Protein AF-A0A1V3QN00-F1 (afdb_monomer_lite)

Radius of gyration: 20.45 Å; chains: 1; bounding box: 54×40×55 Å

Foldseek 3Di:
DDPVVVVVVVVVVLVVLQVVLVVQQVPDPPHDPPDDPLVSTDPSSNLSVVLVVLVVVLVVLVVLLVVLVVQLVDPDDPVVCVVVVHDPVNSNVVSLLVNLVSLVVNLLSLLVSLCSVLVVVDDSVRSDLVNQCPDPSCVPPVSNVVSVVSCVVCVVSPVQNVCCVVPVDRDD

Secondary structure (DSSP, 8-state):
--HHHHHHHHHHHHHHHHHHHHHHHHT-TT--TTS--GGGS-HHHHHHHHHHHHHHHHHHHHHHHHHHHHHHHSPPPHHHHHTTT--HHHHHHHHHHHHHHHHHHHHHHHHHHHHHHTT----GGG--HHHHHT-GGGTT-HHHHHHHHHHHHTHHHHHHHHHHHHH-----

Structure (mmCIF, N/CA/C/O backbone):
data_AF-A0A1V3QN00-F1
#
_entry.id   AF-A0A1V3QN00-F1
#
loop_
_atom_site.group_PDB
_atom_site.id
_atom_site.type_symbol
_atom_site.label_atom_id
_atom_site.label_alt_id
_atom_site.label_comp_id
_atom_site.label_asym_id
_atom_site.label_entity_id
_atom_site.label_seq_id
_atom_site.pdbx_PDB_ins_code
_atom_site.Cartn_x
_atom_site.Cartn_y
_atom_site.Cartn_z
_atom_site.occupancy
_atom_site.B_iso_or_equiv
_atom_site.auth_seq_id
_atom_site.auth_comp_id
_atom_site.auth_asym_id
_atom_site.auth_atom_id
_atom_site.pdbx_PDB_model_num
ATOM 1 N N . MET A 1 1 ? -21.275 21.924 -1.372 1.00 59.78 1 MET A N 1
ATOM 2 C CA . MET A 1 1 ? -19.866 21.773 -0.981 1.00 59.78 1 MET A CA 1
ATOM 3 C C . MET A 1 1 ? -19.157 21.133 -2.147 1.00 59.78 1 MET A C 1
ATOM 5 O O . MET A 1 1 ? -19.589 20.068 -2.587 1.00 59.78 1 MET A O 1
ATOM 9 N N . GLU A 1 2 ? -18.177 21.824 -2.714 1.00 77.56 2 GLU A N 1
ATOM 10 C CA . GLU A 1 2 ? -17.370 21.257 -3.794 1.00 77.56 2 GLU A CA 1
ATOM 11 C C . GLU A 1 2 ? -16.546 20.072 -3.263 1.00 77.56 2 GLU A C 1
ATOM 13 O O . GLU A 1 2 ? -16.223 20.004 -2.076 1.00 77.56 2 GLU A O 1
ATOM 18 N N . ILE A 1 3 ? -16.205 19.114 -4.131 1.00 73.88 3 ILE A N 1
ATOM 19 C CA . ILE A 1 3 ? -15.421 17.920 -3.750 1.00 73.88 3 ILE A CA 1
ATOM 20 C C . ILE A 1 3 ? -14.089 18.322 -3.092 1.00 73.88 3 ILE A C 1
ATOM 22 O O . ILE A 1 3 ? -13.613 17.644 -2.182 1.00 73.88 3 ILE A O 1
ATOM 26 N N . THR A 1 4 ? -13.509 19.442 -3.523 1.00 78.25 4 THR A N 1
ATOM 27 C CA . THR A 1 4 ? -12.276 20.006 -2.965 1.00 78.25 4 THR A CA 1
ATOM 28 C C . THR A 1 4 ? -12.462 20.462 -1.516 1.00 78.25 4 THR A C 1
ATOM 30 O O . THR A 1 4 ? -11.703 20.032 -0.653 1.00 78.25 4 THR A O 1
ATOM 33 N N . GLU A 1 5 ? -13.511 21.236 -1.225 1.00 79.50 5 GLU A N 1
ATOM 34 C CA . GLU A 1 5 ? -13.824 21.715 0.132 1.00 79.50 5 GLU A CA 1
ATOM 35 C C . GLU A 1 5 ? -14.110 20.550 1.091 1.00 79.50 5 GLU A C 1
ATOM 37 O O . GLU A 1 5 ? -13.610 20.521 2.216 1.00 79.50 5 GLU A O 1
ATOM 42 N N . LEU A 1 6 ? -14.860 19.543 0.622 1.00 77.44 6 LEU A N 1
ATOM 43 C CA . LEU A 1 6 ? -15.129 18.328 1.394 1.00 77.44 6 LEU A CA 1
ATOM 44 C C . LEU A 1 6 ? -13.828 17.592 1.745 1.00 77.44 6 LEU A C 1
ATOM 46 O O . LEU A 1 6 ? -13.647 17.152 2.880 1.00 77.44 6 LEU A O 1
ATOM 50 N N . ASN A 1 7 ? -12.917 17.454 0.779 1.00 80.81 7 ASN A N 1
ATOM 51 C CA . ASN A 1 7 ? -11.635 16.788 0.994 1.00 80.81 7 ASN A CA 1
ATOM 52 C C . ASN A 1 7 ? -10.748 17.549 1.983 1.00 80.81 7 ASN A C 1
ATOM 54 O O . ASN A 1 7 ? -10.110 16.925 2.831 1.00 80.81 7 ASN A O 1
ATOM 58 N N . GLU A 1 8 ? -10.704 18.877 1.903 1.00 86.81 8 GLU A N 1
ATOM 59 C CA . GLU A 1 8 ? -9.958 19.706 2.854 1.00 86.81 8 GLU A CA 1
ATOM 60 C C . GLU A 1 8 ? -10.504 19.562 4.276 1.00 86.81 8 GLU A C 1
ATOM 62 O O . GLU A 1 8 ? -9.734 19.359 5.220 1.00 86.81 8 GLU A O 1
ATOM 67 N N . GLU A 1 9 ? -11.829 19.580 4.436 1.00 88.75 9 GLU A N 1
ATOM 68 C CA . GLU A 1 9 ? -12.462 19.410 5.741 1.00 88.75 9 GLU A CA 1
ATOM 69 C C . GLU A 1 9 ? -12.196 18.018 6.335 1.00 88.75 9 GLU A C 1
ATOM 71 O O . GLU A 1 9 ? -11.866 17.899 7.520 1.00 88.75 9 GLU A O 1
ATOM 76 N N . LEU A 1 10 ? -12.311 16.964 5.519 1.00 83.69 10 LEU A N 1
ATOM 77 C CA . LEU A 1 10 ? -12.027 15.589 5.932 1.00 83.69 10 LEU A CA 1
ATOM 78 C C . LEU A 1 10 ? -10.560 15.411 6.325 1.00 83.69 10 LEU A C 1
ATOM 80 O O . LEU A 1 10 ? -10.279 14.806 7.360 1.00 83.69 10 LEU A O 1
ATOM 84 N N . ASN A 1 11 ? -9.636 15.976 5.546 1.00 84.50 11 ASN A N 1
ATOM 85 C CA . ASN A 1 11 ? -8.212 15.952 5.865 1.00 84.50 11 ASN A CA 1
ATOM 86 C C . ASN A 1 11 ? -7.940 16.658 7.192 1.00 84.50 11 ASN A C 1
ATOM 88 O O . ASN A 1 11 ? -7.271 16.088 8.051 1.00 84.50 11 ASN A O 1
ATOM 92 N N . ARG A 1 12 ? -8.499 17.857 7.398 1.00 90.44 12 ARG A N 1
ATOM 93 C CA . ARG A 1 12 ? -8.351 18.589 8.661 1.00 90.44 12 ARG A CA 1
ATOM 94 C C . ARG A 1 12 ? -8.848 17.755 9.841 1.00 90.44 12 ARG A C 1
ATOM 96 O O . ARG A 1 12 ? -8.082 17.507 10.761 1.00 90.44 12 ARG A O 1
ATOM 103 N N . LYS A 1 13 ? -10.078 17.233 9.767 1.00 89.44 13 LYS A N 1
ATOM 104 C CA . LYS A 1 13 ? -10.661 16.377 10.818 1.00 89.44 13 LYS A CA 1
ATOM 105 C C . LYS A 1 13 ? -9.806 15.146 11.107 1.00 89.44 13 LYS A C 1
ATOM 107 O O . LYS A 1 13 ? -9.649 14.760 12.262 1.00 89.44 13 LYS A O 1
ATOM 112 N N . PHE A 1 14 ? -9.264 14.520 10.065 1.00 87.12 14 PHE A N 1
ATOM 113 C CA . PHE A 1 14 ? -8.363 13.388 10.220 1.00 87.12 14 PHE A CA 1
ATOM 114 C C . PHE A 1 14 ? -7.092 13.794 10.974 1.00 87.12 14 PHE A C 1
ATOM 116 O O . PHE A 1 14 ? -6.753 13.160 11.971 1.00 87.12 14 PHE A O 1
ATOM 123 N N . PHE A 1 15 ? -6.429 14.875 10.559 1.00 89.25 15 PHE A N 1
ATOM 124 C CA . PHE A 1 15 ? -5.223 15.362 11.228 1.00 89.25 15 PHE A CA 1
ATOM 125 C C . PHE A 1 15 ? -5.484 15.847 12.655 1.00 89.25 15 PHE A C 1
ATOM 127 O O . PHE A 1 15 ? -4.645 15.600 13.513 1.00 89.25 15 PHE A O 1
ATOM 134 N N . ASP A 1 16 ? -6.646 16.429 12.950 1.00 91.56 16 ASP A N 1
ATOM 135 C CA . ASP A 1 16 ? -7.030 16.813 14.313 1.00 91.56 16 ASP A CA 1
ATOM 136 C C . ASP A 1 16 ? -7.086 15.589 15.245 1.00 91.56 16 ASP A C 1
ATOM 138 O O . ASP A 1 16 ? -6.592 15.629 16.372 1.00 91.56 16 ASP A O 1
ATOM 142 N N . ILE A 1 17 ? -7.627 14.463 14.764 1.00 88.88 17 ILE A N 1
ATOM 143 C CA . ILE A 1 17 ? -7.660 13.197 15.516 1.00 88.88 17 ILE A CA 1
ATOM 144 C C . ILE A 1 17 ? -6.240 12.663 15.758 1.00 88.88 17 ILE A C 1
ATOM 146 O O . ILE A 1 17 ? -5.932 12.181 16.856 1.00 88.88 17 ILE A O 1
ATOM 150 N N . ILE A 1 18 ? -5.368 12.747 14.749 1.00 89.12 18 ILE A N 1
ATOM 151 C CA . ILE A 1 18 ? -3.973 12.310 14.880 1.00 89.12 18 ILE A CA 1
ATOM 152 C C . ILE A 1 18 ? -3.221 13.203 15.864 1.00 89.12 18 ILE A C 1
ATOM 154 O O . ILE A 1 18 ? -2.577 12.677 16.768 1.00 89.12 18 ILE A O 1
ATOM 158 N N . ASN A 1 19 ? -3.352 14.523 15.742 1.00 89.88 19 ASN A N 1
ATOM 159 C CA . ASN A 1 19 ? -2.718 15.490 16.634 1.00 89.88 19 ASN A CA 1
ATOM 160 C C . ASN A 1 19 ? -3.172 15.282 18.078 1.00 89.88 19 ASN A C 1
ATOM 162 O O . ASN A 1 19 ? -2.327 15.196 18.957 1.00 89.88 19 ASN A O 1
ATOM 166 N N . GLY A 1 20 ? -4.465 15.041 18.316 1.00 89.44 20 GLY A N 1
ATOM 167 C CA . GLY A 1 20 ? -4.948 14.702 19.657 1.00 89.44 20 GLY A CA 1
ATOM 168 C C . GLY A 1 20 ? -4.309 13.430 20.232 1.00 89.44 20 GLY A C 1
ATOM 169 O O . GLY A 1 20 ? -4.008 13.371 21.420 1.00 89.44 20 GLY A O 1
ATOM 170 N N . SER A 1 21 ? -4.039 12.425 19.392 1.00 88.38 21 SER A N 1
ATOM 171 C CA . SER A 1 21 ? -3.340 11.196 19.811 1.00 88.38 21 SER A CA 1
ATOM 172 C C . SER A 1 21 ? -1.850 11.446 20.088 1.00 88.38 21 SER A C 1
ATOM 174 O O . SER A 1 21 ? -1.249 10.820 20.960 1.00 88.38 21 SER A O 1
ATOM 176 N N . VAL A 1 22 ? -1.234 12.365 19.342 1.00 86.69 22 VAL A N 1
ATOM 177 C CA . VAL A 1 22 ? 0.144 12.809 19.575 1.00 86.69 22 VAL A CA 1
ATOM 178 C C . VAL A 1 22 ? 0.224 13.594 20.884 1.00 86.69 22 VAL A C 1
ATOM 180 O O . VAL A 1 22 ? 1.076 13.287 21.713 1.00 86.69 22 VAL A O 1
ATOM 183 N N . ASP A 1 23 ? -0.689 14.532 21.119 1.00 89.31 23 ASP A N 1
ATOM 184 C CA . ASP A 1 23 ? -0.758 15.330 22.345 1.00 89.31 23 ASP A CA 1
ATOM 185 C C . ASP A 1 23 ? -0.975 14.456 23.583 1.00 89.31 23 ASP A C 1
ATOM 187 O O . ASP A 1 23 ? -0.335 14.678 24.613 1.00 89.31 23 ASP A O 1
ATOM 191 N N . GLU A 1 24 ? -1.812 13.419 23.478 1.00 88.31 24 GLU A N 1
ATOM 192 C CA . GLU A 1 24 ? -1.989 12.407 24.525 1.00 88.31 24 GLU A CA 1
ATOM 193 C C . GLU A 1 24 ? -0.642 11.782 24.921 1.00 88.31 24 GLU A C 1
ATOM 195 O O . GLU A 1 24 ? -0.290 11.746 26.099 1.00 88.31 24 GLU A O 1
ATOM 200 N N . LEU A 1 25 ? 0.154 11.358 23.935 1.00 87.06 25 LEU A N 1
ATOM 201 C CA . LEU A 1 25 ? 1.485 10.802 24.173 1.00 87.06 25 LEU A CA 1
ATOM 202 C C . LEU A 1 25 ? 2.470 11.821 24.731 1.00 87.06 25 LEU A C 1
ATOM 204 O O . LEU A 1 25 ? 3.254 11.479 25.615 1.00 87.06 25 LEU A O 1
ATOM 208 N N . TYR A 1 26 ? 2.475 13.043 24.197 1.00 86.25 26 TYR A N 1
ATOM 209 C CA . TYR A 1 26 ? 3.413 14.084 24.611 1.00 86.25 26 TYR A CA 1
ATOM 210 C C . TYR A 1 26 ? 3.219 14.484 26.071 1.00 86.25 26 TYR A C 1
ATOM 212 O O . TYR A 1 26 ? 4.213 14.728 26.753 1.00 86.25 26 TYR A O 1
ATOM 220 N N . ASN A 1 27 ? 1.970 14.493 26.537 1.00 87.56 27 ASN A N 1
ATOM 221 C CA . ASN A 1 27 ? 1.602 14.873 27.897 1.00 87.56 27 ASN A CA 1
ATOM 222 C C . ASN A 1 27 ? 1.563 13.686 28.879 1.00 87.56 27 ASN A C 1
ATOM 224 O O . ASN A 1 27 ? 1.332 13.889 30.071 1.00 87.56 27 ASN A O 1
ATOM 228 N N . HIS A 1 28 ? 1.793 12.451 28.415 1.00 86.81 28 HIS A N 1
ATOM 229 C CA . HIS A 1 28 ? 1.771 11.274 29.280 1.00 86.81 28 HIS A CA 1
ATOM 230 C C . HIS A 1 28 ? 3.007 11.233 30.193 1.00 86.81 28 HIS A C 1
ATOM 232 O O . HIS A 1 28 ? 4.147 11.208 29.726 1.00 86.81 28 HIS A O 1
ATOM 238 N N . THR A 1 29 ? 2.788 11.159 31.506 1.00 85.94 29 THR A N 1
ATOM 239 C CA . THR A 1 29 ? 3.843 11.226 32.539 1.00 85.94 29 THR A CA 1
ATOM 240 C C . THR A 1 29 ? 4.885 10.111 32.420 1.00 85.94 29 THR A C 1
ATOM 242 O O . THR A 1 29 ? 6.061 10.324 32.694 1.00 85.94 29 THR A O 1
ATOM 245 N N . GLU A 1 30 ? 4.465 8.926 31.976 1.00 87.88 30 GLU A N 1
ATOM 246 C CA . GLU A 1 30 ? 5.329 7.746 31.811 1.00 87.88 30 GLU A CA 1
ATOM 247 C C . GLU A 1 30 ? 6.048 7.658 30.450 1.00 87.88 30 GLU A C 1
ATOM 249 O O . GLU A 1 30 ? 6.712 6.656 30.162 1.00 87.88 30 GLU A O 1
ATOM 254 N N . ARG A 1 31 ? 5.922 8.675 29.585 1.00 86.69 31 ARG A N 1
ATOM 255 C CA . ARG A 1 31 ? 6.520 8.661 28.243 1.00 86.69 31 ARG A CA 1
ATOM 256 C C . ARG A 1 31 ? 8.045 8.542 28.316 1.00 86.69 31 ARG A C 1
ATOM 258 O O . ARG A 1 31 ? 8.722 9.330 28.972 1.00 86.69 31 ARG A O 1
ATOM 265 N N . LYS A 1 32 ? 8.610 7.617 27.536 1.00 85.31 32 LYS A N 1
ATOM 266 C CA . LYS A 1 32 ? 10.061 7.423 27.388 1.00 85.31 32 LYS A CA 1
ATOM 267 C C . LYS A 1 32 ? 10.526 7.802 25.985 1.00 85.31 32 LYS A C 1
ATOM 269 O O . LYS A 1 32 ? 10.035 7.262 24.998 1.00 85.31 32 LYS A O 1
ATOM 274 N N . SER A 1 33 ? 11.512 8.690 25.874 1.00 75.69 33 SER A N 1
ATOM 275 C CA . SER A 1 33 ? 11.967 9.247 24.586 1.00 75.69 33 SER A CA 1
ATOM 276 C C . SER A 1 33 ? 12.606 8.233 23.623 1.00 75.69 33 SER A C 1
ATOM 278 O O . SER A 1 33 ? 12.675 8.498 22.429 1.00 75.69 33 SER A O 1
ATOM 280 N N . SER A 1 34 ? 13.063 7.078 24.115 1.00 75.94 34 SER A N 1
ATOM 281 C CA . SER A 1 34 ? 13.808 6.067 23.344 1.00 75.94 34 SER A CA 1
ATOM 282 C C . SER A 1 34 ? 13.077 4.727 23.188 1.00 75.94 34 SER A C 1
ATOM 284 O O . SER A 1 34 ? 13.670 3.753 22.728 1.00 75.94 34 SER A O 1
ATOM 286 N N . GLN A 1 35 ? 11.801 4.647 23.579 1.00 81.31 35 GLN A N 1
ATOM 287 C CA . GLN A 1 35 ? 11.012 3.414 23.523 1.00 81.31 35 GLN A CA 1
ATOM 288 C C . GLN A 1 35 ? 9.663 3.636 22.841 1.00 81.31 35 GLN A C 1
ATOM 290 O O . GLN A 1 35 ? 9.175 4.759 22.712 1.00 81.31 35 GLN A O 1
ATOM 295 N N . SER A 1 36 ? 9.040 2.533 22.418 1.00 81.69 36 SER A N 1
ATOM 296 C CA . SER A 1 36 ? 7.660 2.570 21.944 1.00 81.69 36 SER A CA 1
ATOM 297 C C . SER A 1 36 ? 6.721 2.928 23.094 1.00 81.69 36 SER A C 1
ATOM 299 O O . SER A 1 36 ? 6.521 2.149 24.026 1.00 81.69 36 SER A O 1
ATOM 301 N N . ASN A 1 37 ? 6.097 4.095 22.986 1.00 86.25 37 ASN A N 1
ATOM 302 C CA . ASN A 1 37 ? 5.089 4.568 23.931 1.00 86.25 37 ASN A CA 1
ATOM 303 C C . ASN A 1 37 ? 3.664 4.164 23.515 1.00 86.25 37 ASN A C 1
ATOM 305 O O . ASN A 1 37 ? 2.699 4.602 24.123 1.00 86.25 37 ASN A O 1
ATOM 309 N N . PHE A 1 38 ? 3.506 3.308 22.495 1.00 85.94 38 PHE A N 1
ATOM 310 C CA . PHE A 1 38 ? 2.196 2.941 21.938 1.00 85.94 38 PHE A CA 1
ATOM 311 C C . PHE A 1 38 ? 1.229 2.344 22.975 1.00 85.94 38 PHE A C 1
ATOM 313 O O . PHE A 1 38 ? 0.015 2.478 22.853 1.00 85.94 38 PHE A O 1
ATOM 320 N N . HIS A 1 39 ? 1.754 1.680 24.006 1.00 87.44 39 HIS A N 1
ATOM 321 C CA . HIS A 1 39 ? 0.950 1.104 25.081 1.00 87.44 39 HIS A CA 1
ATOM 322 C C . HIS A 1 39 ? 0.254 2.165 25.951 1.00 87.44 39 HIS A C 1
ATOM 324 O O . HIS A 1 39 ? -0.820 1.867 26.472 1.00 87.44 39 HIS A O 1
ATOM 330 N N . LEU A 1 40 ? 0.820 3.378 26.031 1.00 89.25 40 LEU A N 1
ATOM 331 C CA . LEU A 1 40 ? 0.322 4.516 26.816 1.00 89.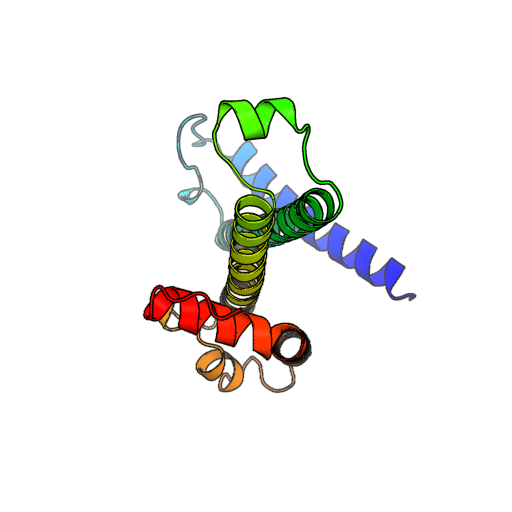25 40 LEU A CA 1
ATOM 332 C C . LEU A 1 40 ? -0.864 5.236 26.159 1.00 89.25 40 LEU A C 1
ATOM 334 O O . LEU A 1 40 ? -1.540 6.019 26.811 1.00 89.25 40 LEU A O 1
ATOM 338 N N . LEU A 1 41 ? -1.122 4.982 24.875 1.00 89.25 41 LEU A N 1
ATOM 339 C CA . LEU A 1 41 ? -2.276 5.544 24.176 1.00 89.25 41 LEU A CA 1
ATOM 340 C C . LEU A 1 41 ? -3.585 4.896 24.648 1.00 89.25 41 LEU A C 1
ATOM 342 O O . LEU A 1 41 ? -3.670 3.669 24.798 1.00 89.25 41 LEU A O 1
ATOM 346 N N . SER A 1 42 ? -4.636 5.704 24.746 1.00 90.69 42 SER A N 1
ATOM 347 C CA . SER A 1 42 ? -6.032 5.271 24.790 1.00 90.69 42 SER A CA 1
ATOM 348 C C . SER A 1 42 ? -6.380 4.382 23.594 1.00 90.69 42 SER A C 1
ATOM 350 O O . SER A 1 42 ? -5.698 4.394 22.568 1.00 90.69 42 SER A O 1
ATOM 352 N N . ASP A 1 43 ? -7.475 3.626 23.666 1.00 89.81 43 ASP A N 1
ATOM 353 C CA . ASP A 1 43 ? -7.906 2.797 22.530 1.00 89.81 43 ASP A CA 1
ATOM 354 C C . ASP A 1 43 ? -8.182 3.636 21.274 1.00 89.81 43 ASP A C 1
ATOM 356 O O . ASP A 1 43 ? -7.815 3.239 20.164 1.00 89.81 43 ASP A O 1
ATOM 360 N N . LYS A 1 44 ? -8.728 4.847 21.451 1.00 87.62 44 LYS A N 1
ATOM 361 C CA . LYS A 1 44 ? -8.916 5.821 20.369 1.00 87.62 44 LYS A CA 1
ATOM 362 C C . LYS A 1 44 ? -7.578 6.296 19.798 1.00 87.62 44 LYS A C 1
ATOM 364 O O . LYS A 1 44 ? -7.433 6.359 18.576 1.00 87.62 44 LYS A O 1
ATOM 369 N N . GLY A 1 45 ? -6.601 6.590 20.653 1.00 88.38 45 GLY A N 1
ATOM 370 C CA . GLY A 1 45 ? -5.249 6.954 20.238 1.00 88.38 45 GLY A CA 1
ATOM 371 C C . GLY A 1 45 ? -4.553 5.819 19.481 1.00 88.38 45 GLY A C 1
ATOM 372 O O . GLY A 1 45 ? -4.043 6.015 18.380 1.00 88.38 45 GLY A O 1
ATOM 373 N N . LYS A 1 46 ? -4.634 4.588 20.002 1.00 90.50 46 LYS A N 1
ATOM 374 C CA . LYS A 1 46 ? -4.108 3.368 19.367 1.00 90.50 46 LYS A CA 1
ATOM 375 C C . LYS A 1 46 ? -4.732 3.128 17.996 1.00 90.50 46 LYS A C 1
ATOM 377 O O . LYS A 1 46 ? -4.015 2.799 17.050 1.00 90.50 46 LYS A O 1
ATOM 382 N N . TYR A 1 47 ? -6.052 3.273 17.883 1.00 89.81 47 TYR A N 1
ATOM 383 C CA . TYR A 1 47 ? -6.765 3.184 16.610 1.00 89.81 47 TYR A CA 1
ATOM 384 C C . TYR A 1 47 ? -6.253 4.237 15.620 1.00 89.81 47 TYR A C 1
ATOM 386 O O . TYR A 1 47 ? -5.822 3.894 14.518 1.00 89.81 47 TYR A O 1
ATOM 394 N N . SER A 1 48 ? -6.214 5.499 16.045 1.00 89.50 48 SER A N 1
ATOM 395 C CA . SER A 1 48 ? -5.810 6.638 15.216 1.00 89.50 48 SER A CA 1
ATOM 396 C C . SER A 1 48 ? -4.374 6.496 14.713 1.00 89.50 48 SER A C 1
ATOM 398 O O . SER A 1 48 ? -4.125 6.615 13.514 1.00 89.50 48 SER A O 1
ATOM 400 N N . SER A 1 49 ? -3.434 6.135 15.593 1.00 89.06 49 SER A N 1
ATOM 401 C CA . SER A 1 49 ? -2.041 5.875 15.217 1.00 89.06 49 SER A CA 1
ATOM 402 C C . SER A 1 49 ? -1.905 4.722 14.220 1.00 89.06 49 SER A C 1
ATOM 404 O O . SER A 1 49 ? -1.146 4.843 13.261 1.00 89.06 49 SER A O 1
ATOM 406 N N . ARG A 1 50 ? -2.656 3.623 14.391 1.00 89.00 50 ARG A N 1
ATOM 407 C CA . ARG A 1 50 ? -2.638 2.497 13.437 1.00 89.00 50 ARG A CA 1
ATOM 408 C C . ARG A 1 50 ? -3.166 2.908 12.065 1.00 89.00 50 ARG A C 1
ATOM 410 O O . ARG A 1 50 ? -2.565 2.554 11.057 1.00 89.00 50 ARG A O 1
ATOM 417 N N . VAL A 1 51 ? -4.276 3.645 12.008 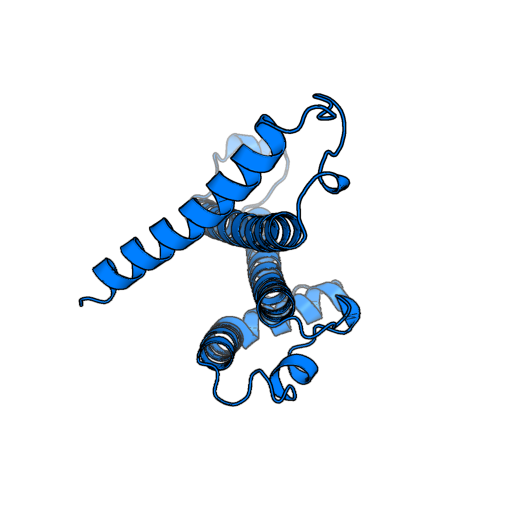1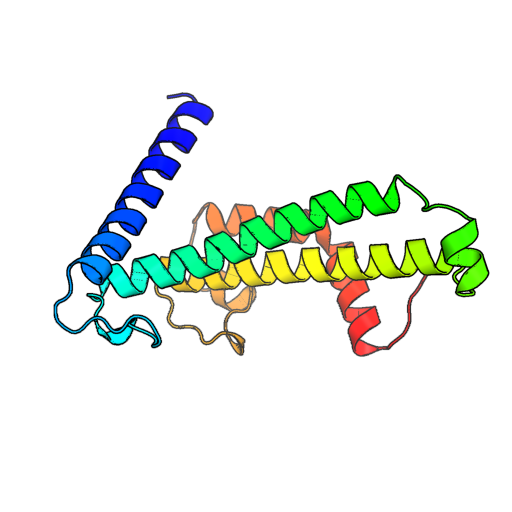.00 90.06 51 VAL A N 1
ATOM 418 C CA . VAL A 1 51 ? -4.823 4.141 10.732 1.00 90.06 51 VAL A CA 1
ATOM 419 C C . VAL A 1 51 ? -3.830 5.096 10.063 1.00 90.06 51 VAL A C 1
ATOM 421 O O . VAL A 1 51 ? -3.559 4.959 8.868 1.00 90.06 51 VAL A O 1
ATOM 424 N N . PHE A 1 52 ? -3.227 6.006 10.832 1.00 91.12 52 PHE A N 1
ATOM 425 C CA . PHE A 1 52 ? -2.228 6.951 10.334 1.00 91.12 52 PHE A CA 1
ATOM 426 C C . PHE A 1 52 ? -0.967 6.276 9.791 1.00 91.12 52 PHE A C 1
ATOM 428 O O . PHE A 1 52 ? -0.421 6.716 8.779 1.00 91.12 52 PHE A O 1
ATOM 435 N N . GLU A 1 53 ? -0.518 5.189 10.419 1.00 91.31 53 GLU A N 1
ATOM 436 C CA . GLU A 1 53 ? 0.620 4.404 9.944 1.00 91.31 53 GLU A CA 1
ATOM 437 C C . GLU A 1 53 ? 0.382 3.889 8.516 1.00 91.31 53 GLU A C 1
ATOM 439 O O . GLU A 1 53 ? 1.217 4.090 7.629 1.00 91.31 53 GLU A O 1
ATOM 444 N N . TYR A 1 54 ? -0.774 3.267 8.259 1.00 92.31 54 TYR A N 1
ATOM 445 C CA . TYR A 1 54 ? -1.101 2.761 6.923 1.00 92.31 54 TYR A CA 1
ATOM 446 C C . TYR A 1 54 ? -1.364 3.890 5.925 1.00 92.31 54 TYR A C 1
ATOM 448 O O . TYR A 1 54 ? -0.900 3.806 4.789 1.00 92.31 54 TYR A O 1
ATOM 456 N N . TYR A 1 55 ? -2.016 4.976 6.347 1.00 91.00 55 TYR A N 1
ATOM 457 C CA . TYR A 1 55 ? -2.178 6.175 5.521 1.00 91.00 55 TYR A CA 1
ATOM 458 C C . TYR A 1 55 ? -0.824 6.760 5.079 1.00 91.00 55 TYR A C 1
ATOM 460 O O . TYR A 1 55 ? -0.623 7.086 3.907 1.00 91.00 55 TYR A O 1
ATOM 468 N N . SER A 1 56 ? 0.143 6.833 5.994 1.00 92.56 56 SER A N 1
ATOM 469 C CA . SER A 1 56 ? 1.500 7.307 5.702 1.00 92.56 56 SER A CA 1
ATOM 470 C C . SER A 1 56 ? 2.218 6.380 4.721 1.00 92.56 56 SER A C 1
ATOM 472 O O . SER A 1 56 ? 2.790 6.848 3.737 1.00 92.56 56 SER A O 1
ATOM 474 N N . LYS A 1 57 ? 2.115 5.057 4.919 1.00 95.31 57 LYS A N 1
ATOM 475 C CA . LYS A 1 57 ? 2.659 4.047 3.991 1.00 95.31 57 LYS A CA 1
ATOM 476 C C . LYS A 1 57 ? 2.055 4.164 2.587 1.00 95.31 57 LYS A C 1
ATOM 478 O O . LYS A 1 57 ? 2.776 4.031 1.596 1.00 95.31 57 LYS A O 1
ATOM 483 N N . MET A 1 58 ? 0.754 4.441 2.482 1.00 94.00 58 MET A N 1
ATOM 484 C CA . MET A 1 58 ? 0.082 4.656 1.196 1.00 94.00 58 MET A CA 1
ATOM 485 C C . MET A 1 58 ? 0.607 5.903 0.486 1.00 94.00 58 MET A C 1
ATOM 487 O O . MET A 1 58 ? 0.954 5.828 -0.693 1.00 94.00 58 MET A O 1
ATOM 491 N N . ASN A 1 59 ? 0.727 7.027 1.199 1.00 93.25 59 ASN A N 1
ATOM 492 C CA . ASN A 1 59 ? 1.282 8.253 0.625 1.00 93.25 59 ASN A CA 1
ATOM 493 C C . ASN A 1 59 ? 2.736 8.073 0.194 1.00 93.25 59 ASN A C 1
ATOM 495 O O . ASN A 1 59 ? 3.097 8.469 -0.909 1.00 93.25 59 ASN A O 1
ATOM 499 N N . GLN A 1 60 ? 3.555 7.397 0.999 1.00 95.88 60 GLN A N 1
ATOM 500 C CA . GLN A 1 60 ? 4.932 7.108 0.613 1.00 95.88 60 GLN A CA 1
ATOM 501 C C . GLN A 1 60 ? 5.008 6.219 -0.635 1.00 95.88 60 GLN A C 1
ATOM 503 O O . GLN A 1 60 ? 5.801 6.489 -1.532 1.00 95.88 60 GLN A O 1
ATOM 508 N N . THR A 1 61 ? 4.135 5.213 -0.743 1.00 96.31 61 THR A N 1
ATOM 509 C CA . THR A 1 61 ? 4.042 4.364 -1.942 1.00 96.31 61 THR A CA 1
ATOM 510 C C . THR A 1 61 ? 3.628 5.176 -3.173 1.00 96.31 61 THR A C 1
ATOM 512 O O . THR A 1 61 ? 4.178 4.981 -4.254 1.00 96.31 61 THR A O 1
ATOM 515 N N . LYS A 1 62 ? 2.703 6.129 -3.014 1.00 94.56 62 LYS A N 1
ATOM 516 C CA . LYS A 1 62 ? 2.301 7.061 -4.076 1.00 94.56 62 LYS A CA 1
ATOM 517 C C . LYS A 1 62 ? 3.454 7.970 -4.514 1.00 94.56 62 LYS A C 1
ATOM 519 O O . LYS A 1 62 ? 3.643 8.160 -5.713 1.00 94.56 62 LYS A O 1
ATOM 524 N N . GLU A 1 63 ? 4.240 8.500 -3.579 1.00 96.12 63 GLU A N 1
ATOM 525 C CA . GLU A 1 63 ? 5.435 9.280 -3.926 1.00 96.12 63 GLU A CA 1
ATOM 526 C C . GLU A 1 63 ? 6.488 8.426 -4.635 1.00 96.12 63 GLU A C 1
ATOM 528 O O . GLU A 1 63 ? 7.104 8.878 -5.596 1.00 96.12 63 GLU A O 1
ATOM 533 N N . ASP A 1 64 ? 6.675 7.175 -4.216 1.00 95.75 64 ASP A N 1
ATOM 534 C CA . ASP A 1 64 ? 7.580 6.256 -4.906 1.00 95.75 64 ASP A CA 1
ATOM 535 C C . ASP A 1 64 ? 7.122 5.979 -6.345 1.00 95.75 64 ASP A C 1
ATOM 537 O O . ASP A 1 64 ? 7.951 6.004 -7.251 1.00 95.75 64 ASP A O 1
ATOM 541 N N . LEU A 1 65 ? 5.817 5.805 -6.588 1.00 94.81 65 LEU A N 1
ATOM 542 C CA . LEU A 1 65 ? 5.268 5.673 -7.945 1.00 94.81 65 LEU A CA 1
ATOM 543 C C . LEU A 1 65 ? 5.585 6.898 -8.818 1.00 94.81 65 LEU A C 1
ATOM 545 O O . LEU A 1 65 ? 6.001 6.736 -9.965 1.00 94.81 65 LEU A O 1
ATOM 549 N N . ARG A 1 66 ? 5.482 8.115 -8.269 1.00 94.06 66 ARG A N 1
ATOM 550 C CA . ARG A 1 66 ? 5.874 9.346 -8.982 1.00 94.06 66 ARG A CA 1
ATOM 551 C C . ARG A 1 66 ? 7.367 9.391 -9.295 1.00 94.06 66 ARG A C 1
ATOM 553 O O . ARG A 1 66 ? 7.756 9.814 -10.378 1.00 94.06 66 ARG A O 1
ATOM 560 N N . LYS A 1 67 ? 8.222 8.946 -8.370 1.00 93.75 67 LYS A N 1
ATOM 561 C CA . LYS A 1 67 ? 9.670 8.859 -8.629 1.00 93.75 67 LYS A CA 1
ATOM 562 C C . LYS A 1 67 ? 9.968 7.872 -9.755 1.00 93.75 67 LYS A C 1
ATOM 564 O O . LYS A 1 67 ? 10.799 8.168 -10.604 1.00 93.75 67 LYS A O 1
ATOM 569 N N . ILE A 1 68 ? 9.278 6.732 -9.789 1.00 93.12 68 ILE A N 1
ATOM 570 C CA . ILE A 1 68 ? 9.448 5.731 -10.850 1.00 93.12 68 ILE A CA 1
ATOM 571 C C . ILE A 1 68 ? 9.058 6.302 -12.211 1.00 93.12 68 ILE A C 1
ATOM 573 O O . ILE A 1 68 ? 9.790 6.103 -13.173 1.00 93.12 68 ILE A O 1
ATOM 577 N N . GLU A 1 69 ? 7.972 7.073 -12.291 1.00 90.19 69 GLU A N 1
ATOM 578 C CA . GLU A 1 69 ? 7.615 7.791 -13.519 1.00 90.19 69 GLU A CA 1
ATOM 579 C C . GLU A 1 69 ? 8.751 8.715 -13.990 1.00 90.19 69 GLU A C 1
ATOM 581 O O . GLU A 1 69 ? 9.085 8.736 -15.175 1.00 90.19 69 GLU A O 1
ATOM 586 N N . ILE A 1 70 ? 9.386 9.449 -13.069 1.00 90.06 70 ILE A N 1
ATOM 587 C CA . ILE A 1 70 ? 10.530 10.316 -13.387 1.00 90.06 70 ILE A CA 1
ATOM 588 C C . ILE A 1 70 ? 11.715 9.493 -13.903 1.00 90.06 70 ILE A C 1
ATOM 590 O O . ILE A 1 70 ? 12.320 9.883 -14.901 1.00 90.06 70 ILE A O 1
ATOM 594 N N . PHE A 1 71 ? 12.029 8.370 -13.252 1.00 89.75 71 PHE A N 1
ATOM 595 C CA . PHE A 1 71 ? 13.100 7.460 -13.663 1.00 89.75 71 PHE A CA 1
ATOM 596 C C . PHE A 1 71 ? 12.843 6.876 -15.055 1.00 89.75 71 PHE A C 1
ATOM 598 O O . PHE A 1 71 ? 13.684 6.995 -15.936 1.00 89.75 71 PHE A O 1
ATOM 605 N N . LEU A 1 72 ? 11.645 6.350 -15.313 1.00 86.00 72 LEU A N 1
ATOM 606 C CA . LEU A 1 72 ? 11.291 5.792 -16.622 1.00 86.00 72 LEU A CA 1
ATOM 607 C C . LEU A 1 72 ? 11.328 6.839 -17.745 1.00 86.00 72 LEU A C 1
ATOM 609 O O . LEU A 1 72 ? 11.689 6.519 -18.873 1.00 86.00 72 LEU A O 1
ATOM 613 N N . ARG A 1 73 ? 10.986 8.101 -17.451 1.00 85.44 73 ARG A N 1
ATOM 614 C CA . ARG A 1 73 ? 11.064 9.202 -18.428 1.00 85.44 73 ARG A CA 1
ATOM 615 C C . ARG A 1 73 ? 12.481 9.700 -18.681 1.00 85.44 73 ARG A C 1
ATOM 617 O O . ARG A 1 73 ? 12.716 10.358 -19.693 1.00 85.44 73 ARG A O 1
ATOM 624 N N . ARG A 1 74 ? 13.401 9.482 -17.744 1.00 81.81 74 ARG A N 1
ATOM 625 C CA . ARG A 1 74 ? 14.755 10.031 -17.797 1.00 81.81 74 ARG A CA 1
ATOM 626 C C . ARG A 1 74 ? 15.752 8.901 -17.709 1.00 81.81 74 ARG A C 1
ATOM 628 O O . ARG A 1 74 ? 16.103 8.468 -16.616 1.00 81.81 74 ARG A O 1
ATOM 635 N N . PHE A 1 75 ? 16.273 8.504 -18.865 1.00 75.56 75 PHE A N 1
ATOM 636 C CA . PHE A 1 75 ? 17.436 7.642 -18.853 1.00 75.56 75 PHE A CA 1
ATOM 637 C C . PHE A 1 75 ? 18.611 8.373 -18.167 1.00 75.56 75 PHE A C 1
ATOM 639 O O . PHE A 1 75 ? 18.877 9.536 -18.490 1.00 75.56 75 PHE A O 1
ATOM 646 N N . PRO A 1 76 ? 19.273 7.749 -17.184 1.00 71.69 76 PRO A N 1
ATOM 647 C CA . PRO A 1 76 ? 20.350 8.368 -16.420 1.00 71.69 76 PRO A CA 1
ATOM 648 C C . PRO A 1 76 ? 21.613 8.637 -17.251 1.00 71.69 76 PRO A C 1
ATOM 650 O O . PRO A 1 76 ? 21.750 8.226 -18.402 1.00 71.69 76 PRO A O 1
ATOM 653 N N . LEU A 1 77 ? 22.558 9.372 -16.651 1.00 76.44 77 LEU A N 1
ATOM 654 C CA . LEU A 1 77 ? 23.819 9.752 -17.289 1.00 76.44 77 LEU A CA 1
ATOM 655 C C . LEU A 1 77 ? 24.619 8.511 -17.710 1.00 76.44 77 LEU A C 1
ATOM 657 O O . LEU A 1 77 ? 25.045 7.725 -16.864 1.00 76.44 77 LEU A O 1
ATOM 661 N N . LYS A 1 78 ? 24.881 8.413 -19.017 1.00 74.75 78 LYS A N 1
ATOM 662 C CA . LYS A 1 78 ? 25.556 7.297 -19.698 1.00 74.75 78 LYS A CA 1
ATOM 663 C C . LYS A 1 78 ? 26.807 6.783 -18.963 1.00 74.75 78 LYS A C 1
ATOM 665 O O . LYS A 1 78 ? 26.921 5.585 -18.748 1.00 74.75 78 LYS A O 1
ATOM 670 N N . LYS A 1 79 ? 27.659 7.690 -18.469 1.00 78.50 79 LYS A N 1
ATOM 671 C CA . LYS A 1 79 ? 28.907 7.354 -17.762 1.00 78.50 79 LYS A CA 1
ATOM 672 C C . LYS A 1 79 ? 28.703 6.452 -16.536 1.00 78.50 79 LYS A C 1
ATOM 674 O O . LYS A 1 79 ? 29.421 5.481 -16.377 1.00 78.50 79 LYS A O 1
ATOM 679 N N . ILE A 1 80 ? 27.712 6.742 -15.687 1.00 79.00 80 ILE A N 1
ATOM 680 C CA . ILE A 1 80 ? 27.477 5.965 -14.453 1.00 79.00 80 ILE A CA 1
ATOM 681 C C . ILE A 1 80 ? 27.087 4.521 -14.788 1.00 79.00 80 ILE A C 1
ATOM 683 O O . ILE A 1 80 ? 27.429 3.604 -14.055 1.00 79.00 80 ILE A O 1
ATOM 687 N N . TYR A 1 81 ? 26.368 4.320 -15.886 1.00 77.56 81 TYR A N 1
ATOM 688 C CA . TYR A 1 81 ? 25.843 3.018 -16.280 1.00 77.56 81 TYR A CA 1
ATOM 689 C C . TYR A 1 81 ? 26.892 2.198 -17.025 1.00 77.56 81 TYR A C 1
ATOM 691 O O . TYR A 1 81 ? 27.019 1.011 -16.752 1.00 77.56 81 TYR A O 1
ATOM 699 N N . GLU A 1 82 ? 27.689 2.842 -17.884 1.00 79.88 82 GLU A N 1
ATOM 700 C CA . GLU A 1 82 ? 28.857 2.224 -18.526 1.00 79.88 82 GLU A CA 1
ATOM 701 C C . GLU A 1 82 ? 29.890 1.764 -17.494 1.00 79.88 82 GLU A C 1
ATOM 703 O O . GLU A 1 82 ? 30.367 0.640 -17.580 1.00 79.88 82 GLU A O 1
ATOM 708 N N . ASP A 1 83 ? 30.161 2.579 -16.468 1.00 89.06 83 ASP A N 1
ATOM 709 C CA . ASP A 1 83 ? 31.089 2.227 -15.386 1.00 89.06 83 ASP A CA 1
ATOM 710 C C . ASP A 1 83 ? 30.578 1.056 -14.508 1.00 89.06 83 ASP A C 1
ATOM 712 O O . ASP A 1 83 ? 31.334 0.526 -13.696 1.00 89.06 83 ASP A O 1
ATOM 716 N N . ASN A 1 84 ? 29.301 0.664 -14.636 1.00 86.62 84 ASN A N 1
ATOM 717 C CA . ASN A 1 84 ? 28.662 -0.406 -13.857 1.00 86.62 84 ASN A CA 1
ATOM 718 C C . ASN A 1 84 ? 28.035 -1.515 -14.732 1.00 86.62 84 ASN A C 1
ATOM 720 O O . ASN A 1 84 ? 27.260 -2.315 -14.210 1.00 86.62 84 ASN A O 1
ATOM 724 N N . ASP A 1 85 ? 28.326 -1.560 -16.038 1.00 88.81 85 ASP A N 1
ATOM 725 C CA . ASP A 1 85 ? 27.777 -2.534 -17.002 1.00 88.81 85 ASP A CA 1
ATOM 726 C C . ASP A 1 85 ? 26.233 -2.629 -17.033 1.00 88.81 85 ASP A C 1
ATOM 728 O O . ASP A 1 85 ? 25.658 -3.681 -17.314 1.00 88.81 85 ASP A O 1
ATOM 732 N N . ILE A 1 86 ? 25.528 -1.526 -16.761 1.00 87.31 86 ILE A N 1
ATOM 733 C CA . ILE A 1 86 ? 24.059 -1.504 -16.761 1.00 87.31 86 ILE A CA 1
ATOM 734 C C . ILE A 1 86 ? 23.552 -1.019 -18.120 1.00 87.31 86 ILE A C 1
ATOM 736 O O . ILE A 1 86 ? 23.765 0.133 -18.510 1.00 87.31 86 ILE A O 1
ATOM 740 N N . THR A 1 87 ? 22.819 -1.868 -18.842 1.00 87.19 87 THR A N 1
ATOM 741 C CA . THR A 1 87 ? 22.243 -1.476 -20.134 1.00 87.19 87 THR A CA 1
ATOM 742 C C . THR A 1 87 ? 20.973 -0.637 -19.966 1.00 87.19 87 THR A C 1
ATOM 744 O O . THR A 1 87 ? 20.337 -0.598 -18.910 1.00 87.19 87 THR A O 1
ATOM 747 N N 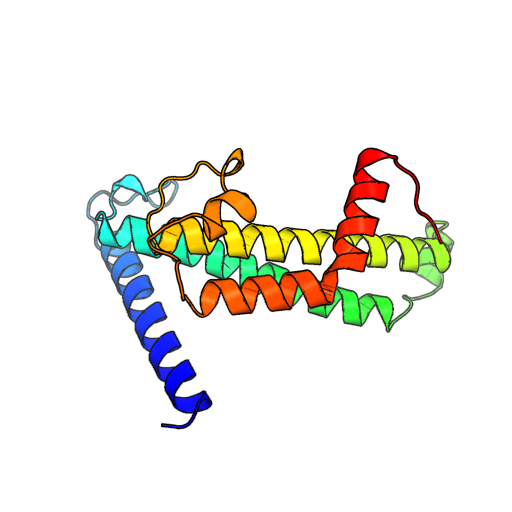. HIS A 1 88 ? 20.545 0.023 -21.048 1.00 84.38 88 HIS A N 1
ATOM 748 C CA . HIS A 1 88 ? 19.261 0.727 -21.054 1.00 84.38 88 HIS A CA 1
ATOM 749 C C . HIS A 1 88 ? 18.083 -0.221 -20.784 1.00 84.38 88 HIS A C 1
ATOM 751 O O . HIS A 1 88 ? 17.157 0.125 -20.050 1.00 84.38 88 HIS A O 1
ATOM 757 N N . LEU A 1 89 ? 18.143 -1.439 -21.323 1.00 87.50 89 LEU A N 1
ATOM 758 C CA . LEU A 1 89 ? 17.115 -2.449 -21.097 1.00 87.50 89 LEU A CA 1
ATOM 759 C C . LEU A 1 89 ? 17.073 -2.893 -19.631 1.00 87.50 89 LEU A C 1
ATOM 761 O O . LEU A 1 89 ? 15.982 -2.978 -19.073 1.00 87.50 89 LEU A O 1
ATOM 765 N N . ASP A 1 90 ? 18.227 -3.085 -18.985 1.00 88.19 90 ASP A N 1
ATOM 766 C CA . ASP A 1 90 ? 18.288 -3.450 -17.561 1.00 88.19 90 ASP A CA 1
ATOM 767 C C . ASP A 1 90 ? 17.658 -2.374 -16.674 1.00 88.19 90 ASP A C 1
ATOM 769 O O . ASP A 1 90 ? 16.885 -2.678 -15.765 1.00 88.19 90 ASP A O 1
ATOM 773 N N . TYR A 1 91 ? 17.925 -1.103 -16.980 1.00 88.38 91 TYR A N 1
ATOM 774 C CA . TYR A 1 91 ? 17.343 0.027 -16.261 1.00 88.38 91 TYR A CA 1
ATOM 775 C C . TYR A 1 91 ? 15.816 0.085 -16.395 1.00 88.38 91 TYR A C 1
ATOM 777 O O . TYR A 1 91 ? 15.103 0.198 -15.393 1.00 88.38 91 TYR A O 1
ATOM 785 N N . ILE A 1 92 ? 15.307 -0.007 -17.630 1.00 87.75 92 ILE A N 1
ATOM 786 C CA . ILE A 1 92 ? 13.863 -0.003 -17.899 1.00 87.75 92 ILE A CA 1
ATOM 787 C C . ILE A 1 92 ? 13.206 -1.186 -17.193 1.00 87.75 92 ILE A C 1
ATOM 789 O O . ILE A 1 92 ? 12.189 -1.008 -16.516 1.00 87.75 92 ILE A O 1
ATOM 793 N N . LYS A 1 93 ? 13.792 -2.381 -17.320 1.00 88.50 93 LYS A N 1
ATOM 794 C CA . LYS A 1 93 ? 13.282 -3.602 -16.698 1.00 88.50 93 LYS A CA 1
ATOM 795 C C . LYS A 1 93 ? 13.206 -3.451 -15.183 1.00 88.50 93 LYS A C 1
ATOM 797 O O . LYS A 1 93 ? 12.131 -3.635 -14.618 1.00 88.50 93 LYS A O 1
ATOM 802 N N . TYR A 1 94 ? 14.296 -3.027 -14.542 1.00 90.19 94 TYR A N 1
ATOM 803 C CA . TYR A 1 94 ? 14.344 -2.822 -13.096 1.00 90.19 94 TYR A CA 1
ATOM 804 C C . TYR A 1 94 ? 13.256 -1.851 -12.621 1.00 90.19 94 TYR A C 1
ATOM 806 O O . TYR A 1 94 ? 12.466 -2.173 -11.735 1.00 90.19 94 TYR A O 1
ATOM 814 N N . HIS A 1 95 ? 13.145 -0.670 -13.234 1.00 91.62 95 HIS A N 1
ATOM 815 C CA . HIS A 1 95 ? 12.146 0.310 -12.807 1.00 91.62 95 HIS A CA 1
ATOM 816 C C . HIS A 1 95 ? 10.705 -0.112 -13.121 1.00 91.62 95 HIS A C 1
ATOM 818 O O . HIS A 1 95 ? 9.797 0.232 -12.361 1.00 91.62 95 HIS A O 1
ATOM 824 N N . THR A 1 96 ? 10.491 -0.908 -14.171 1.00 90.00 96 THR A N 1
ATOM 825 C CA . THR A 1 96 ? 9.189 -1.521 -14.472 1.00 90.00 96 THR A CA 1
ATOM 826 C C . THR A 1 96 ? 8.813 -2.574 -13.426 1.00 90.00 96 THR A C 1
ATOM 828 O O . THR A 1 96 ? 7.683 -2.581 -12.938 1.00 90.00 96 THR A O 1
ATOM 831 N N . GLU A 1 97 ? 9.755 -3.415 -12.993 1.00 89.94 97 GLU A N 1
ATOM 832 C CA . GLU A 1 97 ? 9.533 -4.372 -11.901 1.00 89.94 97 GLU A CA 1
ATOM 833 C C . GLU A 1 97 ? 9.204 -3.661 -10.584 1.00 89.94 97 GLU A C 1
ATOM 835 O O . GLU A 1 97 ? 8.259 -4.038 -9.883 1.00 89.94 97 GLU A O 1
ATOM 840 N N . VAL A 1 98 ? 9.932 -2.584 -10.267 1.00 92.38 98 VAL A N 1
ATOM 841 C CA . VAL A 1 98 ? 9.646 -1.758 -9.087 1.00 92.38 98 VAL A CA 1
ATOM 842 C C . VAL A 1 98 ? 8.259 -1.114 -9.204 1.00 92.38 98 VAL A C 1
ATOM 844 O O . VAL A 1 98 ? 7.514 -1.113 -8.222 1.00 92.38 98 VAL A O 1
ATOM 847 N N . PHE A 1 99 ? 7.863 -0.625 -10.385 1.00 93.31 99 PHE A N 1
ATOM 848 C CA . PHE A 1 99 ? 6.510 -0.112 -10.634 1.00 93.31 99 PHE A CA 1
ATOM 849 C C . PHE A 1 99 ? 5.447 -1.180 -10.342 1.00 93.31 99 PHE A C 1
ATOM 851 O O . PHE A 1 99 ? 4.545 -0.952 -9.532 1.00 93.31 99 PHE A O 1
ATOM 858 N N . TYR A 1 100 ? 5.595 -2.374 -10.919 1.00 92.81 100 TYR A N 1
ATOM 859 C CA . TYR A 1 100 ? 4.677 -3.497 -10.716 1.00 92.81 100 TYR A CA 1
ATOM 860 C C . TYR A 1 100 ? 4.569 -3.889 -9.243 1.00 92.81 100 TYR A C 1
ATOM 862 O O . TYR A 1 100 ? 3.472 -4.143 -8.734 1.00 92.81 100 TYR A O 1
ATOM 870 N N . HIS A 1 101 ? 5.697 -3.903 -8.533 1.00 93.00 101 HIS A N 1
ATOM 871 C CA . HIS A 1 101 ? 5.717 -4.176 -7.105 1.00 93.00 101 HIS A CA 1
ATOM 872 C C . HIS A 1 101 ? 4.937 -3.114 -6.321 1.00 93.00 101 HIS A C 1
ATOM 874 O O . HIS A 1 101 ? 4.067 -3.467 -5.529 1.00 93.00 101 HIS A O 1
ATOM 880 N N . LYS A 1 102 ? 5.193 -1.824 -6.570 1.00 95.19 102 LYS A N 1
ATOM 881 C CA . LYS A 1 102 ? 4.565 -0.713 -5.835 1.00 95.19 102 LYS A CA 1
ATOM 882 C C . LYS A 1 102 ? 3.059 -0.609 -6.079 1.00 95.19 102 LYS A C 1
ATOM 884 O O . LYS A 1 102 ? 2.328 -0.313 -5.136 1.00 95.19 102 LYS A O 1
ATOM 889 N N . ILE A 1 103 ? 2.584 -0.915 -7.288 1.00 94.75 103 ILE A N 1
ATOM 890 C CA . ILE A 1 103 ? 1.146 -1.020 -7.591 1.00 94.75 103 ILE A CA 1
ATOM 891 C C . ILE A 1 103 ? 0.483 -2.111 -6.737 1.00 94.75 103 ILE A C 1
ATOM 893 O O . ILE A 1 103 ? -0.540 -1.872 -6.094 1.00 94.75 103 ILE A O 1
ATOM 897 N N . ASN A 1 104 ? 1.101 -3.292 -6.651 1.00 92.62 104 ASN A N 1
ATOM 898 C CA . ASN A 1 104 ? 0.598 -4.370 -5.796 1.00 92.62 104 ASN A CA 1
ATOM 899 C C . ASN A 1 104 ? 0.647 -3.999 -4.307 1.00 92.62 104 ASN A C 1
ATOM 901 O O . ASN A 1 104 ? -0.327 -4.218 -3.591 1.00 92.62 104 ASN A O 1
ATOM 905 N N . THR A 1 105 ? 1.739 -3.379 -3.845 1.00 94.06 105 THR A N 1
ATOM 906 C CA . THR A 1 105 ? 1.850 -2.890 -2.463 1.00 94.06 105 THR A CA 1
ATOM 907 C C . THR A 1 105 ? 0.726 -1.914 -2.125 1.00 94.06 105 THR A C 1
ATOM 909 O O . THR A 1 105 ? 0.142 -2.006 -1.047 1.00 94.06 105 THR A O 1
ATOM 912 N N . LEU A 1 106 ? 0.388 -0.992 -3.031 1.00 94.88 106 LEU A N 1
ATOM 913 C CA . LEU A 1 106 ? -0.685 -0.029 -2.795 1.00 94.88 106 LEU A CA 1
ATOM 914 C C . LEU A 1 106 ? -2.056 -0.717 -2.698 1.00 94.88 106 LEU A C 1
ATOM 916 O O . LEU A 1 106 ? -2.834 -0.389 -1.801 1.00 94.88 106 LEU A O 1
ATOM 920 N N . LEU A 1 107 ? -2.322 -1.721 -3.543 1.00 92.81 107 LEU A N 1
ATOM 921 C CA . LEU A 1 107 ? -3.517 -2.564 -3.430 1.00 92.81 107 LEU A CA 1
ATOM 922 C C . LEU A 1 107 ? -3.587 -3.300 -2.083 1.00 92.81 107 LEU A C 1
ATOM 924 O O . LEU A 1 107 ? -4.649 -3.363 -1.462 1.00 92.81 107 LEU A O 1
ATOM 928 N N . ASP A 1 108 ? -2.469 -3.848 -1.607 1.00 92.38 108 ASP A N 1
ATOM 929 C CA . ASP A 1 108 ? -2.396 -4.504 -0.298 1.00 92.38 108 ASP A CA 1
ATOM 930 C C . ASP A 1 108 ? -2.677 -3.532 0.850 1.00 92.38 108 ASP A C 1
ATOM 932 O O . ASP A 1 108 ? -3.466 -3.841 1.748 1.00 92.38 108 ASP A O 1
ATOM 936 N N . LEU A 1 109 ? -2.112 -2.325 0.788 1.00 93.81 109 LEU A N 1
ATOM 937 C CA . LEU A 1 109 ? -2.360 -1.280 1.778 1.00 93.81 109 LEU A CA 1
ATOM 938 C C . LEU A 1 109 ? -3.830 -0.838 1.801 1.00 93.81 109 LEU A C 1
ATOM 940 O O . LEU A 1 109 ? -4.376 -0.678 2.893 1.00 93.81 109 LEU A O 1
ATOM 944 N N . PHE A 1 110 ? -4.496 -0.722 0.642 1.00 92.50 110 PHE A N 1
ATOM 945 C CA . PHE A 1 110 ? -5.940 -0.450 0.582 1.00 92.50 110 PHE A CA 1
ATOM 946 C C . PHE A 1 110 ? -6.756 -1.505 1.338 1.00 92.50 110 PHE A C 1
ATOM 948 O O . PHE A 1 110 ? -7.649 -1.173 2.119 1.00 92.50 110 PHE A O 1
ATOM 955 N N . LYS A 1 111 ? -6.435 -2.788 1.156 1.00 91.69 111 LYS A N 1
ATOM 956 C CA . LYS A 1 111 ? -7.128 -3.880 1.855 1.00 91.69 111 LYS A CA 1
ATOM 957 C C . LYS A 1 111 ? -6.917 -3.789 3.366 1.00 91.69 111 LYS A C 1
ATOM 959 O O . LYS A 1 111 ? -7.869 -3.894 4.140 1.00 91.69 111 LYS A O 1
ATOM 964 N N . ILE A 1 112 ? -5.675 -3.554 3.794 1.00 92.44 112 ILE A N 1
ATOM 965 C CA . ILE A 1 112 ? -5.331 -3.472 5.216 1.00 92.44 112 ILE A CA 1
ATOM 966 C C . ILE A 1 112 ? -6.005 -2.271 5.886 1.00 92.44 112 ILE A C 1
ATOM 968 O O . ILE A 1 112 ? -6.590 -2.443 6.956 1.00 92.44 112 ILE A O 1
ATOM 972 N N . ILE A 1 113 ? -5.978 -1.082 5.274 1.00 91.50 113 ILE A N 1
ATOM 973 C CA . ILE A 1 113 ? -6.595 0.106 5.878 1.00 91.50 113 ILE A CA 1
ATOM 974 C C . ILE A 1 113 ? -8.115 -0.054 6.001 1.00 91.50 113 ILE A C 1
ATOM 976 O O . ILE A 1 113 ? -8.660 0.264 7.054 1.00 91.50 113 ILE A O 1
ATOM 980 N N . ILE A 1 114 ? -8.787 -0.652 5.008 1.00 91.44 114 ILE A N 1
ATOM 981 C CA . ILE A 1 114 ? -10.224 -0.971 5.082 1.00 91.44 114 ILE A CA 1
ATOM 982 C C . ILE A 1 114 ? -10.510 -1.920 6.252 1.00 91.44 114 ILE A C 1
ATOM 984 O O . ILE A 1 114 ? -11.413 -1.671 7.051 1.00 91.44 114 ILE A O 1
ATOM 988 N N . ASN A 1 115 ? -9.717 -2.983 6.398 1.00 90.94 115 ASN A N 1
ATOM 989 C CA . ASN A 1 115 ? -9.853 -3.927 7.508 1.00 90.94 115 ASN A CA 1
ATOM 990 C C . ASN A 1 115 ? -9.678 -3.257 8.883 1.00 90.94 115 ASN A C 1
ATOM 992 O O . ASN A 1 115 ? -10.379 -3.622 9.829 1.00 90.94 115 ASN A O 1
ATOM 996 N N . LYS A 1 116 ? -8.772 -2.275 8.997 1.00 89.19 116 LYS A N 1
ATOM 997 C CA . LYS A 1 116 ? -8.560 -1.507 10.235 1.00 89.19 116 LYS A CA 1
ATOM 998 C C . LYS A 1 116 ? -9.694 -0.525 10.510 1.00 89.19 116 LYS A C 1
ATOM 1000 O O . LYS A 1 116 ? -10.220 -0.543 11.614 1.00 89.19 116 LYS A O 1
ATOM 1005 N N . VAL A 1 117 ? -10.087 0.279 9.523 1.00 89.56 117 VAL A N 1
ATOM 1006 C CA . VAL A 1 117 ? -11.114 1.324 9.680 1.00 89.56 117 VAL A CA 1
ATOM 1007 C C . VAL A 1 117 ? -12.486 0.733 10.005 1.00 89.56 117 VAL A C 1
ATOM 1009 O O . VAL A 1 117 ? -13.220 1.290 10.812 1.00 89.56 117 VAL A O 1
ATOM 1012 N N . HIS A 1 118 ? -12.825 -0.418 9.424 1.00 88.19 118 HIS A N 1
ATOM 1013 C CA . HIS A 1 118 ? -14.105 -1.088 9.684 1.00 88.19 118 HIS A CA 1
ATOM 1014 C C . HIS A 1 118 ? -14.043 -2.140 10.801 1.00 88.19 118 HIS A C 1
ATOM 1016 O O . HIS A 1 118 ? -15.048 -2.813 11.067 1.00 88.19 118 HIS A O 1
ATOM 1022 N N . GLU A 1 119 ? -12.876 -2.304 11.434 1.00 87.88 119 GLU A N 1
ATOM 1023 C CA . GLU A 1 119 ? -12.637 -3.271 12.510 1.00 87.88 119 GLU A CA 1
ATOM 1024 C C . GLU A 1 119 ? -13.180 -4.667 12.157 1.00 87.88 119 GLU A C 1
ATOM 1026 O O . GLU A 1 119 ? -14.017 -5.245 12.857 1.00 87.88 119 GLU A O 1
ATOM 1031 N N . LEU A 1 120 ? -12.770 -5.192 10.997 1.00 89.06 120 LEU A N 1
ATOM 1032 C CA . LEU A 1 120 ? -13.274 -6.483 10.503 1.00 89.06 120 LEU A CA 1
ATOM 1033 C C . LEU A 1 120 ? -12.580 -7.672 11.177 1.00 89.06 120 LEU A C 1
ATOM 1035 O O . LEU A 1 120 ? -13.064 -8.796 11.103 1.00 89.06 120 LEU A O 1
ATOM 1039 N N . GLY A 1 121 ? -11.440 -7.431 11.830 1.00 87.94 121 GLY A N 1
ATOM 1040 C CA . GLY A 1 121 ? -10.716 -8.444 12.596 1.00 87.94 121 GLY A CA 1
ATOM 1041 C C . GLY A 1 121 ? -9.958 -9.466 11.743 1.00 87.94 121 GLY A C 1
ATOM 1042 O O . GLY A 1 121 ? -9.463 -10.455 12.284 1.00 87.94 121 GLY A O 1
ATOM 1043 N N . PHE A 1 122 ? -9.817 -9.253 10.429 1.00 90.38 122 PHE A N 1
ATOM 1044 C CA . PHE A 1 122 ? -9.016 -10.151 9.600 1.00 90.38 122 PHE A CA 1
ATOM 1045 C C . PHE A 1 122 ? -7.529 -10.007 9.937 1.00 90.38 122 PHE A C 1
ATOM 1047 O O . PHE A 1 122 ? -7.005 -8.897 10.073 1.00 90.38 122 PHE A O 1
ATOM 1054 N N . SER A 1 123 ? -6.819 -11.133 10.029 1.00 88.81 123 SER A N 1
ATOM 1055 C CA . SER A 1 123 ? -5.355 -11.115 10.007 1.00 88.81 123 SER A CA 1
ATOM 1056 C C . SER A 1 123 ? -4.859 -10.681 8.627 1.00 88.81 123 SER A C 1
ATOM 1058 O O . SER A 1 123 ? -5.576 -10.832 7.640 1.00 88.81 123 SER A O 1
ATOM 1060 N N . GLU A 1 124 ? -3.624 -10.186 8.521 1.00 82.12 124 GLU A N 1
ATOM 1061 C CA . GLU A 1 124 ? -3.078 -9.698 7.242 1.00 82.12 124 GLU A CA 1
ATOM 1062 C C . GLU A 1 124 ? -3.158 -10.754 6.130 1.00 82.12 124 GLU A C 1
ATOM 1064 O O . GLU A 1 124 ? -3.639 -10.466 5.039 1.00 82.12 124 GLU A O 1
ATOM 1069 N N . LYS A 1 125 ? -2.824 -12.015 6.439 1.00 83.94 125 LYS A N 1
ATOM 1070 C CA . LYS A 1 125 ? -2.940 -13.142 5.495 1.00 83.94 125 LYS A CA 1
ATOM 1071 C C . LYS A 1 125 ? -4.379 -13.424 5.050 1.00 83.94 125 LYS A C 1
ATOM 1073 O O . LYS A 1 125 ? -4.592 -13.933 3.957 1.00 83.94 125 LYS A O 1
ATOM 1078 N N . LYS A 1 126 ? -5.361 -13.136 5.908 1.00 86.88 126 LYS A N 1
ATOM 1079 C CA . LYS A 1 126 ? -6.791 -13.318 5.622 1.00 86.88 126 LYS A CA 1
ATOM 1080 C C . LYS A 1 126 ? -7.441 -12.052 5.062 1.00 86.88 126 LYS A C 1
ATOM 1082 O O . LYS A 1 126 ? -8.607 -12.108 4.687 1.00 86.88 126 LYS A O 1
ATOM 1087 N N . CYS A 1 127 ? -6.711 -10.942 4.966 1.00 87.81 127 CYS A N 1
ATOM 1088 C CA . CYS A 1 127 ? -7.174 -9.674 4.410 1.00 87.81 127 CYS A CA 1
ATOM 1089 C C . CYS A 1 127 ? -7.155 -9.713 2.869 1.00 87.81 127 CYS A C 1
ATOM 1091 O O . CYS A 1 127 ? -6.504 -8.915 2.193 1.00 87.81 127 CYS A O 1
ATOM 1093 N N . THR A 1 128 ? -7.823 -10.717 2.306 1.00 86.88 128 THR A N 1
ATOM 1094 C CA . THR A 1 128 ? -7.960 -10.906 0.864 1.00 86.88 128 THR A CA 1
ATOM 1095 C C . THR A 1 128 ? -9.135 -10.089 0.341 1.00 86.88 128 THR A C 1
ATOM 1097 O O . THR A 1 128 ? -10.076 -9.780 1.074 1.00 86.88 128 THR A O 1
ATOM 1100 N N . TRP A 1 129 ? -9.102 -9.759 -0.950 1.00 84.12 129 TRP A N 1
ATOM 1101 C CA . TRP A 1 129 ? -10.198 -9.040 -1.600 1.00 84.12 129 TRP A CA 1
ATOM 1102 C C . TRP A 1 129 ? -11.540 -9.778 -1.473 1.00 84.12 129 TRP A C 1
ATOM 1104 O O . TRP A 1 129 ? -12.569 -9.186 -1.151 1.00 84.12 129 TRP A O 1
ATOM 1114 N N . GLU A 1 130 ? -11.506 -11.100 -1.630 1.00 84.31 130 GLU A N 1
ATOM 1115 C CA . GLU A 1 130 ? -12.667 -11.973 -1.471 1.00 84.31 130 GLU A CA 1
ATOM 1116 C C . GLU A 1 130 ? -13.270 -11.900 -0.058 1.00 84.31 130 GLU A C 1
ATOM 1118 O O . GLU A 1 130 ? -14.485 -11.812 0.098 1.00 84.31 130 GLU A O 1
ATOM 1123 N N . ASN A 1 131 ? -12.439 -11.889 0.987 1.00 87.75 131 ASN A N 1
ATOM 1124 C CA . ASN A 1 131 ? -12.938 -11.808 2.361 1.00 87.75 131 ASN A CA 1
ATOM 1125 C C . ASN A 1 131 ? -13.504 -10.422 2.692 1.00 87.75 131 ASN A C 1
ATOM 1127 O O . ASN A 1 131 ? -14.496 -10.323 3.414 1.00 87.75 131 ASN A O 1
ATOM 1131 N N . LEU A 1 132 ? -12.908 -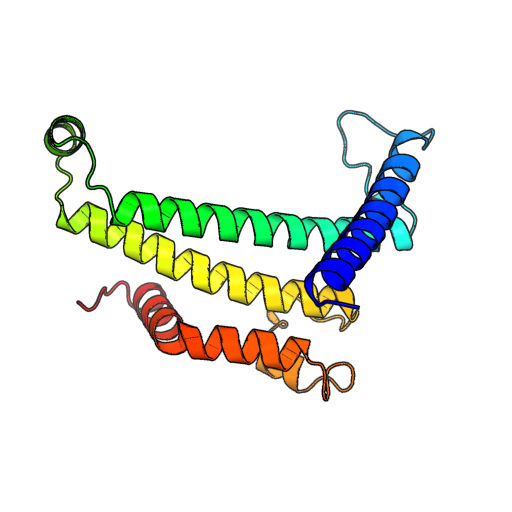9.355 2.149 1.00 86.75 132 LEU A N 1
ATOM 1132 C CA . LEU A 1 132 ? -13.411 -7.993 2.337 1.00 86.75 132 LEU A CA 1
ATOM 1133 C C . LEU A 1 132 ? -14.780 -7.801 1.679 1.00 86.75 132 LEU A C 1
ATOM 1135 O O . LEU A 1 132 ? -15.700 -7.297 2.316 1.00 86.75 132 LEU A O 1
ATOM 1139 N N . THR A 1 133 ? -14.943 -8.248 0.435 1.00 83.50 133 THR A N 1
ATOM 1140 C CA . THR A 1 133 ? -16.202 -8.094 -0.321 1.00 83.50 133 THR A CA 1
ATOM 1141 C C . THR A 1 133 ? -17.364 -8.906 0.259 1.00 83.50 133 THR A C 1
ATOM 1143 O O . THR A 1 133 ? -18.516 -8.500 0.130 1.00 83.50 133 THR A O 1
ATOM 1146 N N . LYS A 1 134 ? -17.082 -10.013 0.959 1.00 86.00 134 LYS A N 1
ATOM 1147 C CA . LYS A 1 134 ? -18.094 -10.815 1.673 1.00 86.00 134 LYS A CA 1
ATOM 1148 C C . LYS A 1 134 ? -18.542 -10.210 3.010 1.00 86.00 134 LYS A C 1
ATOM 1150 O O . LYS A 1 134 ? -19.513 -10.689 3.593 1.00 86.00 134 LYS A O 1
ATOM 1155 N N . SER A 1 135 ? -17.855 -9.188 3.520 1.00 86.12 135 SER A N 1
ATOM 1156 C CA . SER A 1 135 ? -18.187 -8.571 4.807 1.00 86.12 135 SER A CA 1
ATOM 1157 C C . SER A 1 135 ? -19.493 -7.774 4.735 1.00 86.12 135 SER A C 1
ATOM 1159 O O . SER A 1 135 ? -19.600 -6.818 3.970 1.00 86.12 135 SER A O 1
ATOM 1161 N N . GLU A 1 136 ? -20.454 -8.101 5.606 1.00 85.06 136 GLU A N 1
ATOM 1162 C CA . GLU A 1 136 ? -21.698 -7.332 5.808 1.00 85.06 136 GLU A CA 1
ATOM 1163 C C . GLU A 1 136 ? -21.418 -5.835 6.029 1.00 85.06 136 GLU A C 1
ATOM 1165 O O . GLU A 1 136 ? -22.068 -4.986 5.429 1.00 85.06 136 GLU A O 1
ATOM 1170 N N . LYS A 1 137 ? -20.380 -5.507 6.814 1.00 84.19 137 LYS A N 1
ATOM 1171 C CA . LYS A 1 137 ? -19.980 -4.123 7.141 1.00 84.19 137 LYS A CA 1
ATOM 1172 C C . LYS A 1 137 ? -19.502 -3.309 5.930 1.00 84.19 137 LYS A C 1
ATOM 1174 O O . LYS A 1 137 ? -19.370 -2.093 6.035 1.00 84.19 137 LYS A O 1
ATOM 1179 N N . LEU A 1 138 ? -19.172 -3.974 4.824 1.00 85.12 138 LEU A N 1
ATOM 1180 C CA . LEU A 1 138 ? -18.655 -3.354 3.603 1.00 85.12 138 LEU A CA 1
ATOM 1181 C C . LEU A 1 138 ? -19.633 -3.440 2.431 1.00 85.12 138 LEU A C 1
ATOM 1183 O O . LEU A 1 138 ? -19.342 -2.886 1.366 1.00 85.12 138 LEU A O 1
ATOM 1187 N N . LYS A 1 139 ? -20.790 -4.092 2.610 1.00 76.56 139 LYS A N 1
ATOM 1188 C CA . LYS A 1 139 ? -21.839 -4.122 1.589 1.00 76.56 139 LYS A CA 1
ATOM 1189 C C . LYS A 1 139 ? -22.214 -2.684 1.225 1.00 76.56 139 LYS A C 1
ATOM 1191 O O . LYS A 1 139 ? -22.517 -1.881 2.099 1.00 76.56 139 LYS A O 1
ATOM 1196 N N . GLN A 1 140 ? -22.166 -2.371 -0.071 1.00 69.94 140 GLN A N 1
ATOM 1197 C CA . GLN A 1 140 ? -22.487 -1.049 -0.640 1.00 69.94 140 GLN A CA 1
ATOM 1198 C C . GLN A 1 140 ? -21.534 0.096 -0.245 1.00 69.94 140 GLN A C 1
ATOM 1200 O O . GLN A 1 140 ? -21.821 1.260 -0.521 1.00 69.94 140 GLN A O 1
ATOM 1205 N N . SER A 1 141 ? -20.378 -0.201 0.353 1.00 81.88 141 SER A N 1
ATOM 1206 C CA . SER A 1 141 ? -19.377 0.829 0.628 1.00 81.88 141 SER A CA 1
ATOM 1207 C C . SER A 1 141 ? -18.722 1.312 -0.667 1.00 81.88 141 SER A C 1
ATOM 1209 O O . SER A 1 141 ? -18.163 0.515 -1.423 1.00 81.88 141 SER A O 1
ATOM 1211 N N . MET A 1 142 ? -18.695 2.633 -0.879 1.00 83.62 142 MET A N 1
ATOM 1212 C CA . MET A 1 142 ? -17.955 3.262 -1.983 1.00 83.62 142 MET A CA 1
ATOM 1213 C C . MET A 1 142 ? -16.464 2.882 -1.968 1.00 83.62 142 MET A C 1
ATOM 1215 O O . MET A 1 142 ? -15.824 2.844 -3.015 1.00 83.62 142 MET A O 1
ATOM 1219 N N . LEU A 1 143 ? -15.908 2.536 -0.800 1.00 84.25 143 LEU A N 1
ATOM 1220 C CA . LEU A 1 143 ? -14.519 2.089 -0.674 1.00 84.25 143 LEU A CA 1
ATOM 1221 C C . LEU A 1 143 ? -14.257 0.793 -1.443 1.00 84.25 143 LEU A C 1
ATOM 1223 O O . LEU A 1 143 ? -13.207 0.663 -2.068 1.00 84.25 143 LEU A O 1
ATOM 1227 N N . ILE A 1 144 ? -15.212 -0.143 -1.440 1.00 84.31 144 ILE A N 1
ATOM 1228 C CA . ILE A 1 144 ? -15.095 -1.370 -2.233 1.00 84.31 144 ILE A CA 1
ATOM 1229 C C . ILE A 1 144 ? -15.053 -1.017 -3.718 1.00 84.31 144 ILE A C 1
ATOM 1231 O O . ILE A 1 144 ? -14.179 -1.493 -4.433 1.00 84.31 144 ILE A O 1
ATOM 1235 N N . THR A 1 145 ? -15.918 -0.110 -4.168 1.00 86.25 145 THR A N 1
ATOM 1236 C CA . THR A 1 145 ? -15.916 0.349 -5.562 1.00 86.25 145 THR A CA 1
ATOM 1237 C C . THR A 1 145 ? -14.587 0.994 -5.950 1.00 86.25 145 THR A C 1
ATOM 1239 O O . THR A 1 145 ? -14.047 0.686 -7.007 1.00 86.25 145 THR A O 1
ATOM 1242 N N . VAL A 1 146 ? -14.012 1.842 -5.091 1.00 87.94 146 VAL A N 1
ATOM 1243 C CA . VAL A 1 146 ? -12.717 2.493 -5.355 1.00 87.94 146 VAL A CA 1
ATOM 1244 C C . VAL A 1 146 ? -11.593 1.467 -5.493 1.00 87.94 146 VAL A C 1
ATOM 1246 O O . VAL A 1 146 ? -10.805 1.544 -6.436 1.00 87.94 146 VAL A O 1
ATOM 1249 N N . VAL A 1 147 ? -11.521 0.491 -4.585 1.00 88.81 147 VAL A N 1
ATOM 1250 C CA . VAL A 1 147 ? -10.483 -0.548 -4.646 1.00 88.81 147 VAL A CA 1
ATOM 1251 C C . VAL A 1 147 ? -10.697 -1.485 -5.836 1.00 88.81 147 VAL A C 1
ATOM 1253 O O . VAL A 1 147 ? -9.723 -1.893 -6.465 1.00 88.81 147 VAL A O 1
ATOM 1256 N N . GLU A 1 148 ? -11.944 -1.771 -6.208 1.00 88.50 148 GLU A N 1
ATOM 1257 C CA . GLU A 1 148 ? -12.253 -2.550 -7.407 1.00 88.50 148 GLU A CA 1
ATOM 1258 C C . GLU A 1 148 ? -11.841 -1.817 -8.689 1.00 88.50 148 GLU A C 1
ATOM 1260 O O . GLU A 1 148 ? -11.202 -2.408 -9.559 1.00 88.50 148 GLU A O 1
ATOM 1265 N N . CYS A 1 149 ? -12.143 -0.520 -8.793 1.00 91.25 149 CYS A N 1
ATOM 1266 C CA . CYS A 1 149 ? -11.692 0.317 -9.902 1.00 91.25 149 CYS A CA 1
ATOM 1267 C C . CYS A 1 149 ? -10.162 0.352 -9.985 1.00 91.25 149 CYS A C 1
ATOM 1269 O O . CYS A 1 149 ? -9.605 0.232 -11.077 1.00 91.25 149 CYS A O 1
ATOM 1271 N N . TYR A 1 150 ? -9.477 0.469 -8.842 1.00 92.00 150 TYR A N 1
ATOM 1272 C CA . TYR A 1 150 ? -8.018 0.390 -8.790 1.00 92.00 150 TYR A CA 1
ATOM 1273 C C . TYR A 1 150 ? -7.509 -0.962 -9.301 1.00 92.00 150 TYR A C 1
ATOM 1275 O O . TYR A 1 150 ? -6.651 -0.994 -10.180 1.00 92.00 150 TYR A O 1
ATOM 1283 N N . TYR A 1 151 ? -8.059 -2.074 -8.801 1.00 91.06 151 TYR A N 1
ATOM 1284 C CA . TYR A 1 151 ? -7.685 -3.417 -9.247 1.00 91.06 151 TYR A CA 1
ATOM 1285 C C . TYR A 1 151 ? -7.864 -3.571 -10.757 1.00 91.06 151 TYR A C 1
ATOM 1287 O O . TYR A 1 151 ? -6.912 -3.929 -11.440 1.00 91.06 151 TYR A O 1
ATOM 1295 N N . LYS A 1 152 ? -9.041 -3.220 -11.288 1.00 91.88 152 LYS A N 1
ATOM 1296 C CA . LYS A 1 152 ? -9.346 -3.296 -12.726 1.00 91.88 152 LYS A CA 1
ATOM 1297 C C . LYS A 1 152 ? -8.402 -2.443 -13.571 1.00 91.88 152 LYS A C 1
ATOM 1299 O O . LYS A 1 152 ? -7.968 -2.878 -14.630 1.00 91.88 152 LYS A O 1
ATOM 1304 N N . SER A 1 153 ? -8.030 -1.258 -13.086 1.00 93.62 153 SER A N 1
ATOM 1305 C CA . SER A 1 153 ? -7.091 -0.373 -13.794 1.00 93.62 153 SER A CA 1
ATOM 1306 C C . SER A 1 153 ? -5.690 -0.979 -13.926 1.00 93.62 153 SER A C 1
ATOM 1308 O O . SER A 1 153 ? -4.953 -0.634 -14.847 1.00 93.62 153 SER A O 1
ATOM 1310 N N . PHE A 1 154 ? -5.317 -1.882 -13.016 1.00 92.00 154 PHE A N 1
ATOM 1311 C CA . PHE A 1 154 ? -3.985 -2.478 -12.944 1.00 92.00 154 PHE A CA 1
ATOM 1312 C C . PHE A 1 154 ? -3.994 -4.008 -13.024 1.00 92.00 154 PHE A C 1
ATOM 1314 O O . PHE A 1 154 ? -2.991 -4.638 -12.695 1.00 92.00 154 PHE A O 1
ATOM 1321 N N . GLU A 1 155 ? -5.086 -4.620 -13.481 1.00 91.31 155 GLU A N 1
ATOM 1322 C CA . GLU A 1 155 ? -5.270 -6.075 -13.461 1.00 91.31 155 GLU A CA 1
ATOM 1323 C C . GLU A 1 155 ? -4.132 -6.788 -14.202 1.00 91.31 155 GLU A C 1
ATOM 1325 O O . GLU A 1 155 ? -3.477 -7.670 -13.645 1.00 91.31 155 GLU A O 1
ATOM 1330 N N . ASN A 1 156 ? -3.806 -6.312 -15.405 1.00 89.06 156 ASN A N 1
ATOM 1331 C CA . ASN A 1 156 ? -2.714 -6.850 -16.217 1.00 89.06 156 ASN A CA 1
ATOM 1332 C C . ASN A 1 156 ? -1.354 -6.752 -15.509 1.00 89.06 156 ASN A C 1
ATOM 1334 O O . ASN A 1 156 ? -0.576 -7.703 -15.520 1.00 89.06 156 ASN A O 1
ATOM 1338 N N . VAL A 1 157 ? -1.083 -5.627 -14.841 1.00 90.00 157 VAL A N 1
ATOM 1339 C CA . VAL A 1 157 ? 0.159 -5.400 -14.082 1.00 90.00 157 VAL A CA 1
ATOM 1340 C C . VAL A 1 157 ? 0.241 -6.331 -12.871 1.00 90.00 157 VAL A C 1
ATOM 1342 O O . VAL A 1 157 ? 1.296 -6.892 -12.574 1.00 90.00 157 VAL A O 1
ATOM 1345 N N . ILE A 1 158 ? -0.875 -6.522 -12.172 1.00 87.50 158 ILE A N 1
ATOM 1346 C CA . ILE A 1 158 ? -0.977 -7.408 -11.011 1.00 87.50 158 ILE A CA 1
ATOM 1347 C C . ILE A 1 158 ? -0.747 -8.864 -11.428 1.00 87.50 158 ILE A C 1
ATOM 1349 O O . ILE A 1 158 ? 0.044 -9.569 -10.795 1.00 87.50 158 ILE A O 1
ATOM 1353 N N . ILE A 1 159 ? -1.390 -9.302 -12.513 1.00 86.81 159 ILE A N 1
ATOM 1354 C CA . ILE A 1 159 ? -1.219 -10.647 -13.072 1.00 86.81 159 ILE A CA 1
ATOM 1355 C C . ILE A 1 159 ? 0.236 -10.859 -13.504 1.00 86.81 159 ILE A C 1
ATOM 1357 O O . ILE A 1 159 ? 0.853 -11.837 -13.076 1.00 86.81 159 ILE A O 1
ATOM 1361 N N . ALA A 1 160 ? 0.808 -9.924 -14.270 1.00 85.31 160 ALA A N 1
ATOM 1362 C CA . ALA A 1 160 ? 2.197 -9.991 -14.723 1.00 85.31 160 ALA A CA 1
ATOM 1363 C C . ALA A 1 160 ? 3.173 -10.086 -13.544 1.00 85.31 160 ALA A C 1
ATOM 1365 O O . ALA A 1 160 ? 4.020 -10.976 -13.499 1.00 85.31 160 ALA A O 1
ATOM 1366 N N . ARG A 1 161 ? 3.003 -9.246 -12.517 1.00 85.88 161 ARG A N 1
ATOM 1367 C CA . ARG A 1 161 ? 3.823 -9.299 -11.300 1.00 85.88 161 ARG A CA 1
ATOM 1368 C C . ARG A 1 161 ? 3.751 -10.658 -10.617 1.00 85.88 161 ARG A C 1
ATOM 1370 O O . ARG A 1 161 ? 4.782 -11.164 -10.174 1.00 85.88 161 ARG A O 1
ATOM 1377 N N . ASN A 1 162 ? 2.555 -11.226 -10.471 1.00 83.00 162 ASN A N 1
ATOM 1378 C CA . ASN A 1 162 ? 2.385 -12.519 -9.811 1.00 83.00 162 ASN A CA 1
ATOM 1379 C C . ASN A 1 162 ? 3.058 -13.634 -10.612 1.00 83.00 162 ASN A C 1
ATOM 1381 O O . ASN A 1 162 ? 3.762 -14.454 -10.026 1.00 83.00 162 ASN A O 1
ATOM 1385 N N . LEU A 1 163 ? 2.929 -13.620 -11.940 1.00 80.88 163 LEU A N 1
ATOM 1386 C CA . LEU A 1 163 ? 3.653 -14.542 -12.814 1.00 80.88 163 LEU A CA 1
ATOM 1387 C C . LEU A 1 163 ? 5.170 -14.388 -12.657 1.00 80.88 163 LEU A C 1
ATOM 1389 O O . LEU A 1 163 ? 5.839 -15.386 -12.393 1.00 80.88 163 LEU A O 1
ATOM 1393 N N . ASN A 1 164 ? 5.694 -13.161 -12.706 1.00 78.06 164 ASN A N 1
ATOM 1394 C CA . ASN A 1 164 ? 7.124 -12.888 -12.536 1.00 78.06 164 ASN A CA 1
ATOM 1395 C C . ASN A 1 164 ? 7.629 -13.362 -11.165 1.00 78.06 164 ASN A C 1
ATOM 1397 O O . ASN A 1 164 ? 8.646 -14.043 -11.077 1.00 78.06 164 ASN A O 1
ATOM 1401 N N . THR A 1 165 ? 6.889 -13.064 -10.092 1.00 76.56 165 THR A N 1
ATOM 1402 C CA . THR A 1 165 ? 7.261 -13.437 -8.715 1.00 76.56 165 THR A CA 1
ATOM 1403 C C . THR A 1 165 ? 7.250 -14.953 -8.512 1.00 76.56 165 THR A C 1
ATOM 1405 O O . THR A 1 165 ? 8.115 -15.484 -7.822 1.00 76.56 165 THR A O 1
ATOM 1408 N N . HIS A 1 166 ? 6.281 -15.664 -9.097 1.00 71.12 166 HIS A N 1
ATOM 1409 C CA . HIS A 1 166 ? 6.140 -17.111 -8.914 1.00 71.12 166 HIS A CA 1
ATOM 1410 C C . HIS A 1 166 ? 7.000 -17.943 -9.866 1.00 71.12 166 HIS A C 1
ATOM 1412 O O . HIS A 1 166 ? 7.356 -19.067 -9.522 1.00 71.12 166 HIS A O 1
ATOM 1418 N N . ARG A 1 167 ? 7.307 -17.428 -11.061 1.00 72.88 167 ARG A N 1
ATOM 1419 C CA . ARG A 1 167 ? 8.021 -18.178 -12.107 1.00 72.88 167 ARG A CA 1
ATOM 1420 C C . ARG A 1 167 ? 9.457 -17.711 -12.316 1.00 72.88 167 ARG A C 1
ATOM 1422 O O . ARG A 1 167 ? 10.202 -18.400 -13.000 1.00 72.88 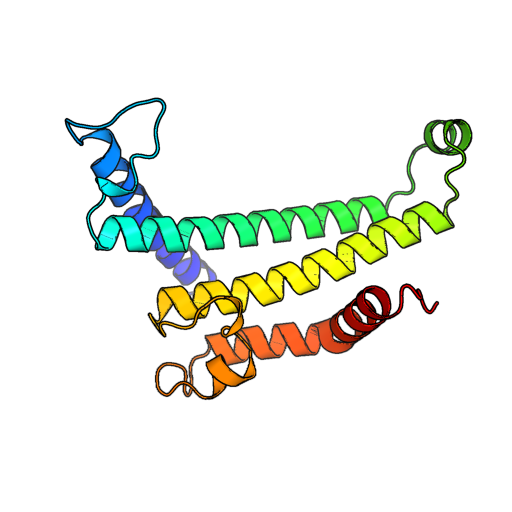167 ARG A O 1
ATOM 1429 N N . GLY A 1 168 ? 9.842 -16.552 -11.779 1.00 62.88 168 GLY A N 1
ATOM 1430 C CA . GLY A 1 168 ? 11.139 -15.926 -12.061 1.00 62.88 168 GLY A CA 1
ATOM 1431 C C . GLY A 1 168 ? 11.326 -15.546 -13.535 1.00 62.88 168 GLY A C 1
ATOM 1432 O O . GLY A 1 168 ? 12.447 -15.308 -13.970 1.00 62.88 168 GLY A O 1
ATOM 1433 N N . GLN A 1 169 ? 10.246 -15.528 -14.318 1.00 59.66 169 GLN A N 1
ATOM 1434 C CA . GLN A 1 169 ? 10.264 -15.286 -15.757 1.00 59.66 169 GLN A CA 1
ATOM 1435 C C . GLN A 1 169 ? 9.659 -13.919 -16.030 1.00 59.66 169 GLN A C 1
ATOM 1437 O O . GLN A 1 169 ? 8.517 -13.684 -15.651 1.00 59.66 169 GLN A O 1
ATOM 1442 N N . PHE A 1 170 ? 10.426 -13.044 -16.676 1.00 55.75 170 PHE A N 1
ATOM 1443 C CA . PHE A 1 170 ? 9.932 -11.779 -17.205 1.00 55.75 170 PHE A CA 1
ATOM 1444 C C . PHE A 1 170 ? 9.520 -12.033 -18.655 1.00 55.75 170 PHE A C 1
ATOM 1446 O O . PHE A 1 170 ? 10.377 -12.387 -19.462 1.00 55.75 170 PHE A O 1
ATOM 1453 N N . TYR A 1 171 ? 8.226 -11.935 -18.949 1.00 53.53 171 TYR A N 1
ATOM 1454 C CA . TYR A 1 171 ? 7.724 -12.004 -20.321 1.00 53.53 171 TYR A CA 1
ATOM 1455 C C . TYR A 1 171 ? 7.687 -10.577 -20.871 1.00 53.53 171 TYR A C 1
ATOM 1457 O O . TYR A 1 171 ? 7.086 -9.702 -20.241 1.00 53.53 171 TYR A O 1
ATOM 1465 N N . ASP A 1 172 ? 8.414 -10.361 -21.963 1.00 50.25 172 ASP A N 1
ATOM 1466 C CA . ASP A 1 172 ? 8.450 -9.132 -22.753 1.00 50.25 172 ASP A CA 1
ATOM 1467 C C . ASP A 1 172 ? 7.194 -8.953 -23.619 1.00 50.25 172 ASP A C 1
ATOM 1469 O O . ASP A 1 172 ? 6.591 -9.966 -24.047 1.00 50.25 172 ASP A O 1
#

Sequence (172 aa):
MEITELNEELNRKFFDIINGSVDELYNHTERKSSQSNFHLLSDKGKYSSRVFEYYSKMNQTKEDLRKIEIFLRRFPLKKIYEDNDITHLDYIKYHTEVFYHKINTLLDLFKIIINKVHELGFSEKKCTWENLTKSEKLKQSMLITVVECYYKSFENVIIARNLNTHRGQFYD

pLDDT: mean 86.25, std 7.78, range [50.25, 96.31]